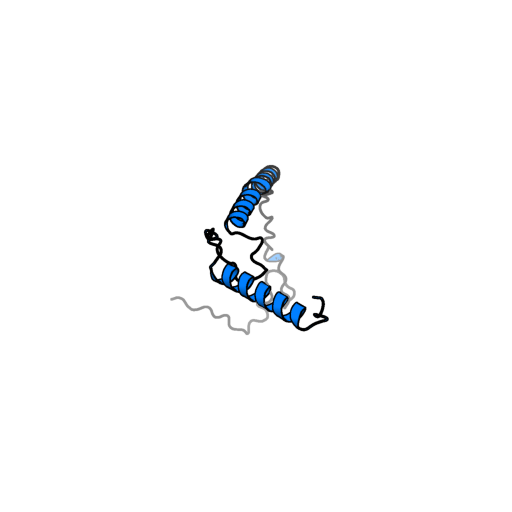Protein AF-A0A9D4BZ25-F1 (afdb_monomer_lite)

Radius of gyration: 42.9 Å; chains: 1; bounding box: 55×51×118 Å

Secondary structure (DSSP, 8-state):
-PPPSSHHHHHHHHHHHHHHHHHHHT------------SSTT-SS--HHHHHHHHHHHHHHHHHHHHHHHHHS---------------GGG-B-TTT--BSS-GGG-GGG--S----PPP-

Foldseek 3Di:
DDDDPDPVSVVVVVVVVVVVVVVVVVPPPPPPPPDPDDDDPVPPPDDVVNVVVVVVCCCVPVVVVVVVVVVVPDPPPPPPVPPPVPVPQQNEAAPVPRHGNDYVVPDPVPPPDDDDDDDDD

pLDDT: mean 74.63, std 14.82, range [45.66, 93.56]

Organism: Dreissena polymorpha (NCBI:txid45954)

InterPro domains:
  IPR001878 Zinc finger, CCHC-type [PF00098] (93-108)
  IPR001878 Zinc finger, CCHC-type [PS50158] (94-109)
  IPR001878 Zinc finger, CCHC-type [SM00343] (93-109)
  IPR036875 Zinc finger, CCHC-type superfamily [SSF57756] (84-111)

Sequence (121 aa):
MKDPQNIDEARTILETYNSLKEEVKGGVKIRAVETPKPKNALEEFVTEGRLQAFGRDIKTGLGKKIDQLASQLKPAASQQPRKEFARTPQDIVCYKCGFNGHISRDCRRNNGGNFGSKKLN

Structure (mmCIF, N/CA/C/O backbone):
data_AF-A0A9D4BZ25-F1
#
_entry.id   AF-A0A9D4BZ25-F1
#
loop_
_atom_site.group_PDB
_atom_site.id
_atom_site.type_symbol
_atom_site.label_atom_id
_atom_site.label_alt_id
_atom_site.label_comp_id
_atom_site.label_asym_id
_atom_site.label_entity_id
_atom_site.label_seq_id
_atom_site.pdbx_PDB_ins_code
_atom_site.Cartn_x
_atom_site.Cartn_y
_atom_site.Cartn_z
_atom_site.occupancy
_atom_site.B_iso_or_equiv
_atom_site.auth_seq_id
_atom_site.auth_comp_id
_atom_site.auth_asym_id
_atom_site.auth_atom_id
_atom_site.pdbx_PDB_model_num
ATOM 1 N N . MET A 1 1 ? -4.523 -13.238 46.317 1.00 63.12 1 MET A N 1
ATOM 2 C CA . MET A 1 1 ? -5.611 -13.114 47.309 1.00 63.12 1 MET A CA 1
ATOM 3 C C . MET A 1 1 ? -5.133 -13.785 48.581 1.00 63.12 1 MET A C 1
ATOM 5 O O . MET A 1 1 ? -4.502 -14.823 48.465 1.00 63.12 1 MET A O 1
ATOM 9 N N . LYS A 1 2 ? -5.303 -13.149 49.743 1.00 80.50 2 LYS A N 1
ATOM 10 C CA . LYS A 1 2 ? -4.981 -13.765 51.039 1.00 80.50 2 LYS A CA 1
ATOM 11 C C . LYS A 1 2 ? -6.149 -14.655 51.446 1.00 80.50 2 LYS A C 1
ATOM 13 O O . LYS A 1 2 ? -7.290 -14.218 51.316 1.00 80.50 2 LYS A O 1
ATOM 18 N N . ASP A 1 3 ? -5.857 -15.870 51.889 1.00 83.94 3 ASP A N 1
ATOM 19 C CA . ASP A 1 3 ? -6.872 -16.783 52.404 1.00 83.94 3 ASP A CA 1
ATOM 20 C C . ASP A 1 3 ? -7.374 -16.290 53.772 1.00 83.94 3 ASP A C 1
ATOM 22 O O . ASP A 1 3 ? -6.545 -15.932 54.622 1.00 83.94 3 ASP A O 1
ATOM 26 N N . PRO A 1 4 ? -8.701 -16.238 53.995 1.00 83.75 4 PRO A N 1
ATOM 27 C CA . PRO A 1 4 ? -9.260 -15.774 55.259 1.00 83.75 4 PRO A CA 1
ATOM 28 C C . PRO A 1 4 ? -8.789 -16.672 56.399 1.00 83.75 4 PRO A C 1
ATOM 30 O O . PRO A 1 4 ? -8.796 -17.897 56.282 1.00 83.75 4 PRO A O 1
ATOM 33 N N . GLN A 1 5 ? -8.384 -16.060 57.508 1.00 88.94 5 GLN A N 1
ATOM 34 C CA . GLN A 1 5 ? -7.874 -16.797 58.666 1.00 88.94 5 GLN A CA 1
ATOM 35 C C . GLN A 1 5 ? -9.003 -17.227 59.611 1.00 88.94 5 GLN A C 1
ATOM 37 O O . GLN A 1 5 ? -8.803 -18.114 60.435 1.00 88.94 5 GLN A O 1
ATOM 42 N N . ASN A 1 6 ? -10.192 -16.623 59.483 1.00 93.06 6 ASN A N 1
ATOM 43 C CA . ASN A 1 6 ? -11.346 -16.863 60.351 1.00 93.06 6 ASN A CA 1
ATOM 44 C C . ASN A 1 6 ? -12.678 -16.876 59.574 1.00 93.06 6 ASN A C 1
ATOM 46 O O . ASN A 1 6 ? -12.799 -16.287 58.498 1.00 93.06 6 ASN A O 1
ATOM 50 N N . ILE A 1 7 ? -13.710 -17.509 60.148 1.00 90.06 7 ILE A N 1
ATOM 51 C CA . ILE A 1 7 ? -15.043 -17.648 59.523 1.00 90.06 7 ILE A CA 1
ATOM 52 C C . ILE A 1 7 ? -15.733 -16.289 59.329 1.00 90.06 7 ILE A C 1
ATOM 54 O O . ILE A 1 7 ? -16.353 -16.062 58.291 1.00 90.06 7 ILE A O 1
ATOM 58 N N . ASP A 1 8 ? -15.611 -15.373 60.290 1.00 91.81 8 ASP A N 1
ATOM 59 C CA . ASP A 1 8 ? -16.231 -14.043 60.192 1.00 91.81 8 ASP A CA 1
ATOM 60 C C . ASP A 1 8 ? -15.575 -13.175 59.112 1.00 91.81 8 ASP A C 1
ATOM 62 O O . ASP A 1 8 ? -16.251 -12.439 58.391 1.00 91.81 8 ASP A O 1
ATOM 66 N N . GLU A 1 9 ? -14.264 -13.326 58.923 1.00 90.88 9 GLU A N 1
ATOM 67 C CA . GLU A 1 9 ? -13.538 -12.692 57.824 1.00 90.88 9 GLU A CA 1
ATOM 68 C C . GLU A 1 9 ? -14.020 -13.242 56.473 1.00 90.88 9 GLU A C 1
ATOM 70 O O . GLU A 1 9 ? -14.333 -12.474 55.565 1.00 90.88 9 GLU A O 1
ATOM 75 N N . ALA A 1 10 ? -14.193 -14.564 56.362 1.00 89.88 10 ALA A N 1
ATOM 76 C CA . ALA A 1 10 ? -14.738 -15.196 55.162 1.00 89.88 10 ALA A CA 1
ATOM 77 C C . ALA A 1 10 ? -16.172 -14.728 54.846 1.00 89.88 10 ALA A C 1
ATOM 79 O O . ALA A 1 10 ? -16.496 -14.494 53.681 1.00 89.88 10 ALA A O 1
ATOM 80 N N . ARG A 1 11 ? -17.022 -14.538 55.867 1.00 93.25 11 ARG A N 1
ATOM 81 C CA . ARG A 1 11 ? -18.376 -13.976 55.700 1.00 93.25 11 ARG A CA 1
ATOM 82 C C . ARG A 1 11 ? -18.334 -12.546 55.183 1.00 93.25 11 ARG A C 1
ATOM 84 O O . ARG A 1 11 ? -19.021 -12.233 54.218 1.00 93.25 11 ARG A O 1
ATOM 91 N N . THR A 1 12 ? -17.474 -11.720 55.768 1.00 92.94 12 THR A N 1
ATOM 92 C CA . THR A 1 12 ? -17.309 -10.314 55.377 1.00 92.94 12 THR A CA 1
ATOM 93 C C . THR A 1 12 ? -16.801 -10.197 53.935 1.00 92.94 12 THR A C 1
ATOM 95 O O . THR A 1 12 ? -17.290 -9.383 53.149 1.00 92.94 12 THR A O 1
ATOM 98 N N . ILE A 1 13 ? -15.854 -11.055 53.543 1.00 90.19 13 ILE A N 1
ATOM 99 C CA . ILE A 1 13 ? -15.342 -11.136 52.167 1.00 90.19 13 ILE A CA 1
ATOM 100 C C . ILE A 1 13 ? -16.438 -11.595 51.194 1.00 90.19 13 ILE A C 1
ATOM 102 O O . ILE A 1 13 ? -16.549 -11.067 50.089 1.00 90.19 13 ILE A O 1
ATOM 106 N N . LEU A 1 14 ? -17.275 -12.556 51.588 1.00 90.88 14 LEU A N 1
ATOM 107 C CA . LEU A 1 14 ? -18.374 -13.032 50.747 1.00 90.88 14 LEU A CA 1
ATOM 108 C C . LEU A 1 14 ? -19.457 -11.960 50.559 1.00 90.88 14 LEU A C 1
ATOM 110 O O . LEU A 1 14 ? -19.995 -11.801 49.464 1.00 90.88 14 LEU A O 1
ATOM 114 N N . GLU A 1 15 ? -19.768 -11.218 51.615 1.00 93.56 15 GLU A N 1
ATOM 115 C CA . GLU A 1 15 ? -20.763 -10.149 51.602 1.00 93.56 15 GLU A CA 1
ATOM 116 C C . GLU A 1 15 ? -20.301 -8.964 50.745 1.00 93.56 15 GLU A C 1
ATOM 118 O O . GLU A 1 15 ? -21.030 -8.514 49.860 1.00 93.56 15 GLU A O 1
ATOM 123 N N . THR A 1 16 ? -19.044 -8.542 50.905 1.00 92.12 16 THR A N 1
ATOM 124 C CA . THR A 1 16 ? -18.425 -7.527 50.036 1.00 92.12 16 THR A CA 1
ATOM 125 C C . THR A 1 16 ? -18.360 -7.983 48.579 1.00 92.12 16 THR A C 1
ATOM 127 O O . THR A 1 16 ? -18.694 -7.207 47.684 1.00 92.12 16 THR A O 1
ATOM 130 N N . TYR A 1 17 ? -18.014 -9.247 48.319 1.00 90.88 17 TYR A N 1
ATOM 131 C CA . TYR A 1 17 ? -18.036 -9.811 46.969 1.00 90.88 17 TYR A CA 1
ATOM 132 C C . TYR A 1 17 ? -19.436 -9.770 46.342 1.00 90.88 17 TYR A C 1
ATOM 134 O O . TYR A 1 17 ? -19.576 -9.378 45.184 1.00 90.88 17 TYR A O 1
ATOM 142 N N . ASN A 1 18 ? -20.476 -10.153 47.085 1.00 91.81 18 ASN A N 1
ATOM 143 C CA . ASN A 1 18 ? -21.846 -10.146 46.576 1.00 91.81 18 ASN A CA 1
ATOM 144 C C . ASN A 1 18 ? -22.354 -8.722 46.312 1.00 91.81 18 ASN A C 1
ATOM 146 O O . ASN A 1 18 ? -22.949 -8.503 45.261 1.00 91.81 18 ASN A O 1
ATOM 150 N N . SER A 1 19 ? -22.057 -7.748 47.179 1.00 89.50 19 SER A N 1
ATOM 151 C CA . SER A 1 19 ? 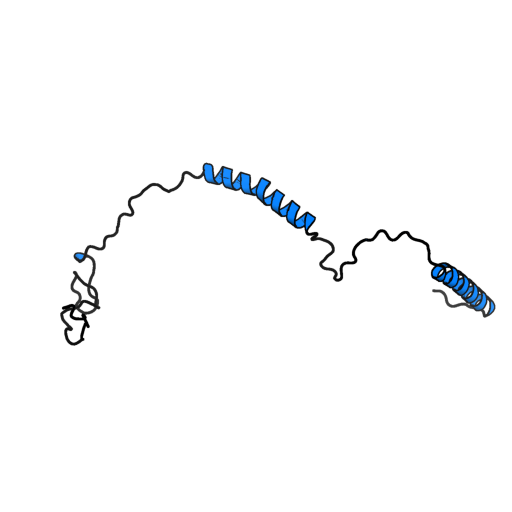-22.378 -6.335 46.916 1.00 89.50 19 SER A CA 1
ATOM 152 C C . SER A 1 19 ? -21.703 -5.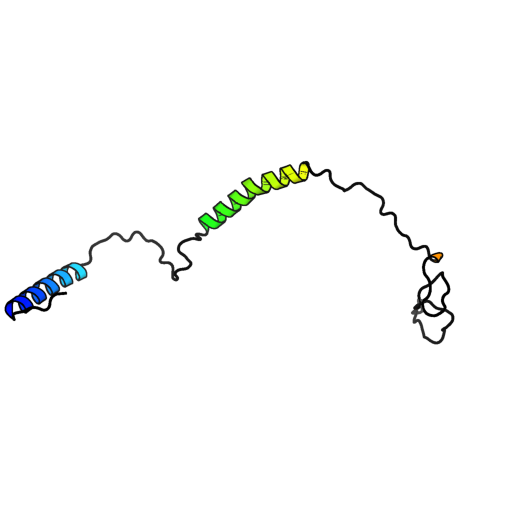821 45.646 1.00 89.50 19 SER A C 1
ATOM 154 O O . SER A 1 19 ? -22.379 -5.312 44.755 1.00 89.50 19 SER A O 1
ATOM 156 N N . LEU A 1 20 ? -20.394 -6.047 45.495 1.00 86.75 20 LEU A N 1
ATOM 157 C CA . LEU A 1 20 ? -19.655 -5.654 44.288 1.00 86.75 20 LEU A CA 1
ATOM 158 C C . LEU A 1 20 ? -20.187 -6.361 43.032 1.00 86.75 20 LEU A C 1
ATOM 160 O O . LEU A 1 20 ? -20.229 -5.788 41.945 1.00 86.75 20 LEU A O 1
ATOM 164 N N . LYS A 1 21 ? -20.623 -7.615 43.163 1.00 86.56 21 LYS A N 1
ATOM 165 C CA . LYS A 1 21 ? -21.226 -8.378 42.069 1.00 86.56 21 LYS A CA 1
ATOM 166 C C . LYS A 1 21 ? -22.574 -7.803 41.642 1.00 86.56 21 LYS A C 1
ATOM 168 O O . LYS A 1 21 ? -22.847 -7.771 40.442 1.00 86.56 21 LYS A O 1
ATOM 173 N N . GLU A 1 22 ? -23.405 -7.364 42.582 1.00 84.69 22 GLU A N 1
ATOM 174 C CA . GLU A 1 22 ? -24.678 -6.714 42.266 1.00 84.69 22 GLU A CA 1
ATOM 175 C C . GLU A 1 22 ? -24.466 -5.308 41.678 1.00 84.69 22 GLU A C 1
ATOM 177 O O . GLU A 1 22 ? -25.152 -4.950 40.722 1.00 84.69 22 GLU A O 1
ATOM 182 N N . GLU A 1 23 ? -23.449 -4.560 42.120 1.00 77.62 23 GLU A N 1
ATOM 183 C CA . GLU A 1 23 ? -23.040 -3.293 41.488 1.00 77.62 23 GLU A CA 1
ATOM 184 C C . GLU A 1 23 ? -22.590 -3.486 40.030 1.00 77.62 23 GLU A C 1
ATOM 186 O O . GLU A 1 23 ? -23.000 -2.740 39.138 1.00 77.62 23 GLU A O 1
ATOM 191 N N . VAL A 1 24 ? -21.797 -4.527 39.751 1.00 75.00 24 VAL A N 1
ATOM 192 C CA . VAL A 1 24 ? -21.356 -4.856 38.385 1.00 75.00 24 VAL A CA 1
ATOM 193 C C . VAL A 1 24 ? -22.516 -5.373 37.525 1.00 75.00 24 VAL A C 1
ATOM 195 O O . VAL A 1 24 ? -22.633 -4.984 36.361 1.00 75.00 24 VAL A O 1
ATOM 198 N N . LYS A 1 25 ? -23.405 -6.213 38.077 1.00 76.00 25 LYS A N 1
ATOM 199 C CA . LYS A 1 25 ? -24.623 -6.682 37.387 1.00 76.00 25 LYS A CA 1
ATOM 200 C C . LYS A 1 25 ? -25.604 -5.557 37.083 1.00 76.00 25 LYS A C 1
ATOM 202 O O . LYS A 1 25 ? -26.263 -5.613 36.048 1.00 76.00 25 LYS A O 1
ATOM 207 N N . GLY A 1 26 ? -25.686 -4.552 37.956 1.00 66.38 26 GLY A N 1
ATOM 208 C CA . GLY A 1 26 ? -26.476 -3.338 37.749 1.00 66.38 26 GLY A CA 1
ATOM 209 C C . GLY A 1 26 ? -26.059 -2.555 36.504 1.00 66.38 26 GLY A C 1
ATOM 210 O O . GLY A 1 26 ? -26.802 -1.680 36.061 1.00 66.38 26 GLY A O 1
ATOM 211 N N . GLY A 1 27 ? -24.916 -2.917 35.910 1.00 59.16 27 GLY A N 1
ATOM 212 C CA . GLY A 1 27 ? -24.425 -2.388 34.658 1.00 59.16 27 GLY A CA 1
ATOM 213 C C . GLY A 1 27 ? -23.984 -0.950 34.850 1.00 59.16 27 GLY A C 1
ATOM 214 O O . GLY A 1 27 ? -24.798 -0.029 34.903 1.00 59.16 27 GLY A O 1
ATOM 215 N N . VAL A 1 28 ? -22.674 -0.718 34.883 1.00 58.59 28 VAL A N 1
ATOM 216 C CA . VAL A 1 28 ? -22.169 0.632 34.636 1.00 58.59 28 VAL A CA 1
ATOM 217 C C . VAL A 1 28 ? -22.749 1.050 33.285 1.00 58.59 28 VAL A C 1
ATOM 219 O O . VAL A 1 28 ? -22.476 0.407 32.272 1.00 58.59 28 VAL A O 1
ATOM 222 N N . LYS A 1 29 ? -23.594 2.090 33.257 1.00 56.34 29 LYS A N 1
ATOM 223 C CA . LYS A 1 29 ? -24.111 2.686 32.015 1.00 56.34 29 LYS A CA 1
ATOM 224 C C . LYS A 1 29 ? -22.978 3.442 31.326 1.00 56.34 29 LYS A C 1
ATOM 226 O O . LYS A 1 29 ? -23.001 4.664 31.201 1.00 56.34 29 LYS A O 1
ATOM 231 N N . ILE A 1 30 ? -21.955 2.711 30.903 1.00 58.28 30 ILE A N 1
ATOM 232 C CA . ILE A 1 30 ? -20.959 3.205 29.970 1.00 58.28 30 ILE A CA 1
ATOM 233 C C . ILE A 1 30 ? -21.719 3.372 28.661 1.00 58.28 30 ILE A C 1
ATOM 235 O O . ILE A 1 30 ? -22.234 2.397 28.112 1.00 58.28 30 ILE A O 1
ATOM 239 N N . ARG A 1 31 ? -21.858 4.613 28.181 1.00 59.12 31 ARG A N 1
ATOM 240 C CA . ARG A 1 31 ? -22.301 4.831 26.804 1.00 59.12 31 ARG A CA 1
ATOM 241 C C . ARG A 1 31 ? -21.320 4.066 25.930 1.00 59.12 31 ARG A C 1
ATOM 243 O O . ARG A 1 31 ? -20.130 4.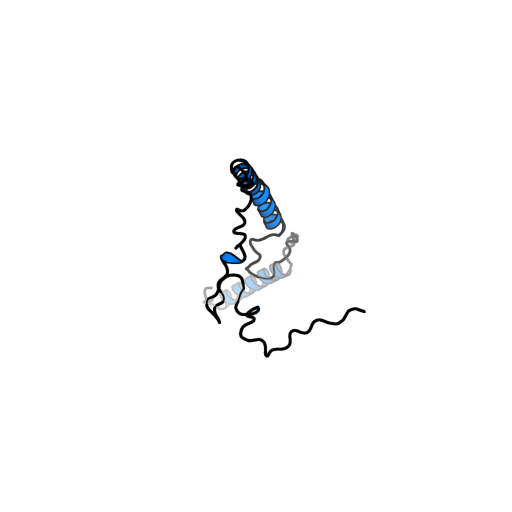375 25.949 1.00 59.12 31 ARG A O 1
ATOM 250 N N . ALA A 1 32 ? -21.813 3.052 25.229 1.00 48.41 32 ALA A N 1
ATOM 251 C CA . ALA A 1 32 ? -21.034 2.370 24.222 1.00 48.41 32 ALA A CA 1
ATOM 252 C C . ALA A 1 32 ? -20.634 3.429 23.191 1.00 48.41 32 ALA A C 1
ATOM 254 O O . ALA A 1 32 ? -21.459 3.890 22.406 1.00 48.41 32 ALA A O 1
ATOM 255 N N . VAL A 1 33 ? -19.378 3.867 23.230 1.00 54.97 33 VAL A N 1
ATOM 256 C CA . VAL A 1 33 ? -18.757 4.344 22.003 1.00 54.97 33 VAL A CA 1
ATOM 257 C C . VAL A 1 33 ? -18.687 3.089 21.152 1.00 54.97 33 VAL A C 1
ATOM 259 O O . VAL A 1 33 ? -17.972 2.153 21.506 1.00 54.97 33 VAL A O 1
ATOM 262 N N . GLU A 1 34 ? -19.516 3.019 20.116 1.00 57.19 34 GLU A N 1
ATOM 263 C CA . GLU A 1 34 ? -19.491 1.930 19.148 1.00 57.19 34 GLU A CA 1
ATOM 264 C C . GLU A 1 34 ? -18.145 1.967 18.425 1.00 57.19 34 GLU A C 1
ATOM 266 O O . GLU A 1 34 ? -17.985 2.579 17.372 1.00 57.19 34 GLU A O 1
ATOM 271 N N . THR A 1 35 ? -17.135 1.342 19.018 1.00 55.94 35 THR A N 1
ATOM 272 C CA . THR A 1 35 ? -15.948 0.951 18.281 1.00 55.94 35 THR A CA 1
ATOM 273 C C . THR A 1 35 ? -16.222 -0.431 17.689 1.00 55.94 35 THR A C 1
ATOM 275 O O . THR A 1 35 ? -16.603 -1.358 18.414 1.00 55.94 35 THR A O 1
ATOM 278 N N . PRO A 1 36 ? -16.093 -0.604 16.362 1.00 58.22 36 PRO A N 1
ATOM 279 C CA . PRO A 1 36 ? -16.237 -1.917 15.754 1.00 58.22 36 PRO A CA 1
ATOM 280 C C . PRO A 1 36 ? -15.141 -2.839 16.302 1.00 58.22 36 PRO A C 1
ATOM 282 O O . PRO A 1 36 ? -13.960 -2.503 16.267 1.00 58.22 36 PRO A O 1
ATOM 285 N N . LYS A 1 37 ? -15.543 -3.995 16.838 1.00 50.56 37 LYS A N 1
ATOM 286 C CA . LYS A 1 37 ? -14.654 -5.004 17.431 1.00 50.56 37 LYS A CA 1
ATOM 287 C C . LYS A 1 37 ? -13.894 -5.760 16.326 1.00 50.56 37 LYS A C 1
ATOM 289 O O . LYS A 1 37 ? -14.549 -6.505 15.590 1.00 50.56 37 LYS A O 1
ATOM 294 N N . PRO A 1 38 ? -12.556 -5.641 16.214 1.00 55.50 38 PRO A N 1
ATOM 295 C CA . PRO A 1 38 ? -11.786 -6.462 15.289 1.00 55.50 38 PRO A CA 1
ATOM 296 C C . PRO A 1 38 ? -11.657 -7.886 15.831 1.00 55.50 38 PRO A C 1
ATOM 298 O O . PRO A 1 38 ? -11.542 -8.113 17.039 1.00 55.50 38 PRO A O 1
ATOM 301 N N . LYS A 1 39 ? -11.730 -8.868 14.933 1.00 57.94 39 LYS A N 1
ATOM 302 C CA . LYS A 1 39 ? -11.854 -10.286 15.307 1.00 57.94 39 LYS A CA 1
ATOM 303 C C . LYS A 1 39 ? -10.509 -10.990 15.504 1.00 57.94 39 LYS A C 1
ATOM 305 O O . LYS A 1 39 ? -10.536 -12.106 16.002 1.00 57.94 39 LYS A O 1
ATOM 310 N N . ASN A 1 40 ? -9.367 -10.373 15.173 1.00 55.97 40 ASN A N 1
ATOM 311 C CA . ASN A 1 40 ? -8.033 -10.981 15.307 1.00 55.97 40 ASN A CA 1
ATOM 312 C C . ASN A 1 40 ? -6.915 -9.941 15.547 1.00 55.97 40 ASN A C 1
ATOM 314 O O . ASN A 1 40 ? -6.998 -8.809 15.080 1.00 55.97 40 ASN A O 1
ATOM 318 N N . ALA A 1 41 ? -5.823 -10.361 16.203 1.00 56.38 41 ALA A N 1
ATOM 319 C CA . ALA A 1 41 ? -4.684 -9.527 16.631 1.00 56.38 41 ALA A CA 1
ATOM 320 C C . ALA A 1 41 ? -3.807 -8.927 15.501 1.00 56.38 41 ALA A C 1
ATOM 322 O O . ALA A 1 41 ? -2.833 -8.236 15.783 1.00 56.38 41 ALA A O 1
ATOM 323 N N . LEU A 1 42 ? -4.136 -9.162 14.226 1.00 55.69 42 LEU A N 1
ATOM 324 C CA . LEU A 1 42 ? -3.480 -8.519 13.076 1.00 55.69 42 LEU A CA 1
ATOM 325 C C . LEU A 1 42 ? -4.170 -7.211 12.637 1.00 55.69 42 LEU A C 1
ATOM 327 O O . LEU A 1 42 ? -3.641 -6.492 11.794 1.00 55.69 42 LEU A O 1
ATOM 331 N N . GLU A 1 43 ? -5.340 -6.896 13.197 1.00 53.78 43 GLU A N 1
ATOM 332 C CA . GLU A 1 43 ? -6.173 -5.757 12.785 1.00 53.78 43 GLU A CA 1
ATOM 333 C C . GLU A 1 43 ? -5.963 -4.485 13.620 1.00 53.78 43 GLU A C 1
ATOM 335 O O . GLU A 1 43 ? -6.738 -3.539 13.500 1.00 53.78 43 GLU A O 1
ATOM 340 N N . GLU A 1 44 ? -4.920 -4.409 14.452 1.00 55.66 44 GLU A N 1
ATOM 341 C CA . GLU A 1 44 ? -4.684 -3.199 15.253 1.00 55.66 44 GLU A CA 1
ATOM 342 C C . GLU A 1 44 ? -3.948 -2.089 14.477 1.00 55.66 44 GLU A C 1
ATOM 344 O O . GLU A 1 44 ? -4.073 -0.919 14.825 1.00 55.66 44 GLU A O 1
ATOM 349 N N . PHE A 1 45 ? -3.254 -2.384 13.366 1.00 59.75 45 PHE A N 1
ATOM 350 C CA . PHE A 1 45 ? -2.508 -1.350 12.624 1.00 59.75 45 PHE A CA 1
ATOM 351 C C . PHE A 1 45 ? -2.463 -1.515 11.099 1.00 59.75 45 PHE A C 1
ATOM 353 O O . PHE A 1 45 ? -1.418 -1.317 10.493 1.00 59.75 45 PHE A O 1
ATOM 360 N N . VAL A 1 46 ? -3.597 -1.759 10.441 1.00 64.94 46 VAL A N 1
ATOM 361 C CA . VAL A 1 46 ? -3.804 -1.355 9.033 1.00 64.94 46 VAL A CA 1
ATOM 362 C C . VAL A 1 46 ? -5.283 -1.019 8.854 1.00 64.94 46 VAL A C 1
ATOM 364 O O . VAL A 1 46 ? -6.078 -1.850 8.434 1.00 64.94 46 VAL A O 1
ATOM 367 N N . THR A 1 47 ? -5.689 0.203 9.201 1.00 76.69 47 THR A N 1
ATOM 368 C CA . THR A 1 47 ? -7.027 0.669 8.818 1.00 76.69 47 THR A CA 1
ATOM 369 C C . THR A 1 47 ? -7.034 0.980 7.325 1.00 76.69 47 THR A C 1
ATOM 371 O O . THR A 1 47 ? -6.055 1.508 6.792 1.00 76.69 47 THR A O 1
ATOM 374 N N . GLU A 1 48 ? -8.138 0.693 6.638 1.00 77.88 48 GLU A N 1
ATOM 375 C CA . GLU A 1 48 ? -8.288 1.001 5.212 1.00 77.88 48 GLU A CA 1
ATOM 376 C C . GLU A 1 48 ? -7.990 2.481 4.925 1.00 77.88 48 GLU A C 1
ATOM 378 O O . GLU A 1 48 ? -7.253 2.807 3.998 1.00 77.88 48 GLU A O 1
ATOM 383 N N . GLY A 1 49 ? -8.454 3.381 5.798 1.00 81.06 49 GLY A N 1
ATOM 384 C CA . GLY A 1 49 ? -8.145 4.808 5.710 1.00 81.06 49 GLY A CA 1
ATOM 385 C C . GLY A 1 49 ? -6.644 5.112 5.786 1.00 81.06 49 GLY A C 1
ATOM 386 O O . GLY A 1 49 ? -6.152 5.955 5.036 1.00 81.06 49 GLY A O 1
ATOM 387 N N . ARG A 1 50 ? -5.890 4.399 6.633 1.00 77.94 50 ARG A N 1
ATOM 388 C CA . ARG A 1 50 ? -4.431 4.552 6.748 1.00 77.94 50 ARG A CA 1
ATOM 389 C C . ARG A 1 50 ? -3.704 3.951 5.548 1.00 77.94 50 ARG A C 1
ATOM 391 O O . ARG 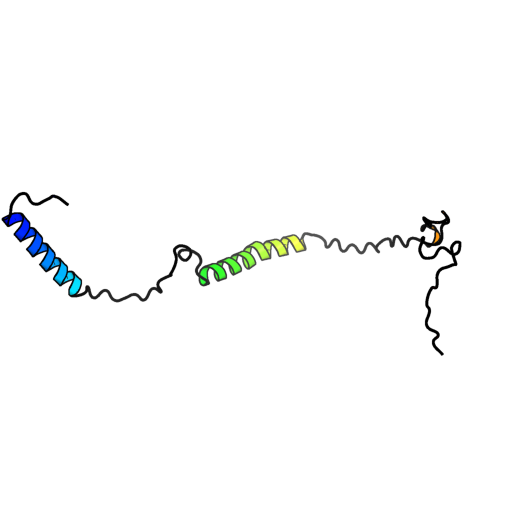A 1 50 ? -2.726 4.539 5.100 1.00 77.94 50 ARG A O 1
ATOM 398 N N . LEU A 1 51 ? -4.205 2.854 4.979 1.00 81.50 51 LEU A N 1
ATOM 399 C CA . LEU A 1 51 ? -3.666 2.267 3.749 1.00 81.50 51 LEU A CA 1
ATOM 400 C C . LEU A 1 51 ? -3.911 3.176 2.532 1.00 81.50 51 LEU A C 1
ATOM 402 O O . LEU A 1 51 ? -3.005 3.398 1.731 1.00 81.50 51 LEU A O 1
ATOM 406 N N . GLN A 1 52 ? -5.101 3.772 2.427 1.00 84.50 52 GLN A N 1
ATOM 407 C CA . GLN A 1 52 ? -5.432 4.741 1.381 1.00 84.50 52 GLN A CA 1
ATOM 408 C C . GLN A 1 52 ? -4.645 6.053 1.527 1.00 84.50 52 GLN A C 1
ATOM 410 O O . GLN A 1 52 ? -4.262 6.658 0.525 1.00 84.50 52 GLN A O 1
ATOM 415 N N . ALA A 1 53 ? -4.411 6.526 2.756 1.00 82.75 53 ALA A N 1
ATOM 416 C CA . ALA A 1 53 ? -3.556 7.686 3.015 1.00 82.75 53 ALA A CA 1
ATOM 417 C C . ALA A 1 53 ? -2.097 7.384 2.645 1.00 82.75 53 ALA A C 1
ATOM 419 O O . ALA A 1 53 ? -1.507 8.098 1.841 1.00 82.75 53 ALA A O 1
ATOM 420 N N . PHE A 1 54 ? -1.567 6.251 3.108 1.00 87.06 54 PHE A N 1
ATOM 421 C CA . PHE A 1 54 ? -0.213 5.808 2.788 1.00 87.06 54 PHE A CA 1
ATOM 422 C C . PHE A 1 54 ? 0.009 5.628 1.278 1.00 87.06 54 PHE A C 1
ATOM 424 O O . PHE A 1 54 ? 1.027 6.061 0.740 1.00 87.06 54 PHE A O 1
ATOM 431 N N . GLY A 1 55 ? -0.966 5.066 0.557 1.00 87.25 55 GLY A N 1
ATOM 432 C CA . GLY A 1 55 ? -0.915 4.964 -0.903 1.00 87.25 55 GLY A CA 1
ATOM 433 C C . GLY A 1 55 ? -0.870 6.330 -1.602 1.00 87.25 55 GLY A C 1
ATOM 434 O O . GLY A 1 55 ? -0.135 6.502 -2.578 1.00 87.25 55 GLY A O 1
ATOM 435 N N . ARG A 1 56 ? -1.604 7.329 -1.089 1.00 87.12 56 ARG A N 1
ATOM 436 C CA . ARG A 1 56 ? -1.542 8.716 -1.583 1.00 87.12 56 ARG A CA 1
ATOM 437 C C . ARG A 1 56 ? -0.188 9.359 -1.295 1.00 87.12 56 ARG A C 1
ATOM 439 O O . ARG A 1 56 ? 0.356 10.021 -2.179 1.00 87.12 56 ARG A O 1
ATOM 446 N N . ASP A 1 57 ? 0.383 9.122 -0.122 1.00 88.12 57 ASP A N 1
ATOM 447 C CA . ASP A 1 57 ? 1.679 9.677 0.279 1.00 88.12 57 ASP A CA 1
ATOM 448 C C . ASP A 1 57 ? 2.833 9.087 -0.540 1.00 88.12 57 ASP A C 1
ATOM 450 O O . ASP A 1 57 ? 3.690 9.823 -1.027 1.00 88.12 57 ASP A O 1
ATOM 454 N N . ILE A 1 58 ? 2.818 7.775 -0.807 1.00 89.94 58 ILE A N 1
ATOM 455 C CA . ILE A 1 58 ? 3.762 7.138 -1.739 1.00 89.94 58 ILE A CA 1
ATOM 456 C C . ILE A 1 58 ? 3.625 7.755 -3.133 1.00 89.94 58 ILE A C 1
ATOM 458 O O . ILE A 1 58 ? 4.621 8.155 -3.738 1.00 89.94 58 ILE A O 1
ATOM 462 N N . LYS A 1 59 ? 2.399 7.860 -3.655 1.00 87.69 59 LYS A N 1
ATOM 463 C CA . LYS A 1 59 ? 2.163 8.366 -5.014 1.00 87.69 59 LYS A CA 1
ATOM 464 C C . LYS A 1 59 ? 2.573 9.830 -5.166 1.00 87.69 59 LYS A C 1
ATOM 466 O O . LYS A 1 59 ? 3.124 10.211 -6.191 1.00 87.69 59 LYS A O 1
ATOM 471 N N . THR A 1 60 ? 2.324 10.654 -4.155 1.00 86.12 60 THR A N 1
ATOM 472 C CA . THR A 1 60 ? 2.656 12.084 -4.195 1.00 86.12 60 THR A CA 1
ATOM 473 C C . THR A 1 60 ? 4.115 12.368 -3.850 1.00 86.12 60 THR A C 1
ATOM 475 O O . THR A 1 60 ? 4.700 13.269 -4.443 1.00 86.12 60 THR A O 1
ATOM 478 N N . GLY A 1 61 ? 4.719 11.614 -2.931 1.00 89.38 61 GLY A N 1
ATOM 479 C CA . GLY A 1 61 ? 6.108 11.790 -2.515 1.00 89.38 61 GLY A CA 1
ATOM 480 C C . GLY A 1 61 ? 7.095 11.097 -3.451 1.00 89.38 61 GLY A C 1
ATOM 481 O O . GLY A 1 61 ? 7.939 11.749 -4.068 1.00 89.38 61 GLY A O 1
ATOM 482 N N . LEU A 1 62 ? 6.993 9.770 -3.567 1.00 86.94 62 LEU A N 1
ATOM 483 C CA . LEU A 1 62 ? 7.883 8.974 -4.417 1.00 86.94 62 LEU A CA 1
ATOM 484 C C . LEU A 1 62 ? 7.530 9.125 -5.896 1.00 86.94 62 LEU A C 1
ATOM 486 O O . LEU A 1 62 ? 8.445 9.262 -6.699 1.00 86.94 62 LEU A O 1
ATOM 490 N N . GLY A 1 63 ? 6.243 9.188 -6.256 1.00 88.31 63 GLY A N 1
ATOM 491 C CA . GLY A 1 63 ? 5.831 9.364 -7.657 1.00 88.31 63 GLY A CA 1
ATOM 492 C C . GLY A 1 63 ? 6.405 10.634 -8.288 1.00 88.31 63 GLY A C 1
ATOM 493 O O . GLY A 1 63 ? 7.059 10.550 -9.319 1.00 88.31 63 GLY A O 1
ATOM 494 N N . LYS A 1 64 ? 6.320 11.788 -7.608 1.00 86.88 64 LYS A N 1
ATOM 495 C CA . LYS A 1 64 ? 6.918 13.042 -8.107 1.00 86.88 64 LYS A CA 1
ATOM 496 C C . LYS A 1 64 ? 8.435 12.962 -8.270 1.00 86.88 64 LYS A C 1
ATOM 498 O O . LYS A 1 64 ? 8.972 13.509 -9.226 1.00 86.88 64 LYS A O 1
ATOM 503 N N . LYS A 1 65 ? 9.134 12.287 -7.350 1.00 89.06 65 LYS A N 1
ATOM 504 C CA . LYS A 1 65 ? 10.585 12.069 -7.464 1.00 89.06 65 LYS A CA 1
ATOM 505 C C . LYS A 1 65 ? 10.922 11.148 -8.632 1.00 89.06 65 LYS A C 1
ATOM 507 O O . LYS A 1 65 ? 11.900 11.403 -9.324 1.00 89.06 65 LYS A O 1
ATOM 512 N N . ILE A 1 66 ? 10.119 10.110 -8.859 1.00 90.19 66 ILE A N 1
ATOM 513 C CA . ILE A 1 66 ? 10.267 9.205 -10.001 1.00 90.19 66 ILE A CA 1
ATOM 514 C C . ILE A 1 66 ? 10.046 9.973 -11.306 1.00 90.19 66 ILE A C 1
ATOM 516 O O . ILE A 1 66 ? 10.892 9.878 -12.183 1.00 90.19 66 ILE A O 1
ATOM 520 N N . ASP A 1 67 ? 8.999 10.793 -11.412 1.00 86.69 67 ASP A N 1
ATOM 521 C CA . ASP A 1 67 ? 8.731 11.621 -12.598 1.00 86.69 67 ASP A CA 1
ATOM 522 C C . ASP A 1 67 ? 9.846 12.657 -12.836 1.00 86.69 67 ASP A C 1
ATOM 524 O O . ASP A 1 67 ? 10.313 12.865 -13.959 1.00 86.69 67 ASP A O 1
ATOM 528 N N . GLN A 1 68 ? 10.342 13.275 -11.761 1.00 89.19 68 GLN A N 1
ATOM 529 C CA . GLN A 1 68 ? 11.461 14.212 -11.815 1.00 89.19 68 GLN A CA 1
ATOM 530 C C . GLN A 1 68 ? 12.755 13.523 -12.275 1.00 89.19 68 GLN A C 1
ATOM 532 O O . GLN A 1 68 ? 13.461 14.055 -13.125 1.00 89.19 68 GLN A O 1
ATOM 537 N N . LEU A 1 69 ? 13.059 12.325 -11.777 1.00 87.44 69 LEU A N 1
ATOM 538 C CA . LEU A 1 69 ? 14.216 11.550 -12.234 1.00 87.44 69 LEU A CA 1
ATOM 539 C C . LEU A 1 69 ? 14.022 11.035 -13.665 1.00 87.44 69 LEU A C 1
ATOM 541 O O . LEU A 1 69 ? 14.956 11.076 -14.460 1.00 87.44 69 LEU A O 1
ATOM 545 N N . ALA A 1 70 ? 12.811 10.616 -14.027 1.00 86.88 70 ALA A N 1
ATOM 546 C CA . ALA A 1 70 ? 12.469 10.168 -15.373 1.00 86.88 70 ALA A CA 1
ATOM 547 C C . ALA A 1 70 ? 12.637 11.284 -16.411 1.00 86.88 70 ALA A C 1
ATOM 549 O O . ALA A 1 70 ? 13.071 11.010 -17.523 1.00 86.88 70 ALA A O 1
ATOM 550 N N . SER A 1 71 ? 12.360 12.539 -16.045 1.00 83.19 71 SER A N 1
ATOM 551 C CA . SER A 1 71 ? 12.624 13.695 -16.916 1.00 83.19 71 SER A CA 1
ATOM 552 C C . SER A 1 71 ? 14.110 14.067 -17.011 1.00 83.19 71 SER A C 1
ATOM 554 O O . SER A 1 71 ? 14.543 14.600 -18.031 1.00 83.19 71 SER A O 1
ATOM 556 N N . GLN A 1 72 ? 14.913 13.763 -15.984 1.00 85.12 72 GLN A N 1
ATOM 557 C CA . GLN A 1 72 ? 16.372 13.941 -16.009 1.00 85.12 72 GLN A CA 1
ATOM 558 C C . GLN A 1 72 ? 17.095 12.842 -16.795 1.00 85.12 72 GLN A C 1
ATOM 560 O O . GLN A 1 72 ? 18.170 13.074 -17.356 1.00 85.12 72 GLN A O 1
ATOM 565 N N . LEU A 1 73 ? 16.511 11.648 -16.867 1.00 82.88 73 LEU A N 1
ATOM 566 C CA . LEU A 1 73 ? 16.953 10.611 -17.782 1.00 82.88 73 LEU A CA 1
ATOM 567 C C . LEU A 1 73 ? 16.574 11.048 -19.200 1.00 82.88 73 LEU A C 1
ATOM 569 O O . LEU A 1 73 ? 15.413 10.980 -19.595 1.00 82.88 73 LEU A O 1
ATOM 573 N N . LYS A 1 74 ? 17.562 11.492 -19.993 1.00 73.75 74 LYS A N 1
ATOM 574 C CA . LYS A 1 74 ? 17.366 11.641 -21.444 1.00 73.75 74 LYS A CA 1
ATOM 575 C C . LYS A 1 74 ? 16.745 10.333 -21.937 1.00 73.75 74 LYS A C 1
ATOM 577 O O . LYS A 1 74 ? 17.315 9.282 -21.620 1.00 73.75 74 LYS A O 1
ATOM 582 N N . PRO A 1 75 ? 15.624 10.349 -22.681 1.00 64.81 75 PRO A N 1
ATOM 583 C CA . PRO A 1 75 ? 15.113 9.119 -23.242 1.00 64.81 75 PRO A CA 1
ATOM 584 C C . PRO A 1 75 ? 16.238 8.551 -24.098 1.00 64.81 75 PRO A C 1
ATOM 586 O O . PRO A 1 75 ? 16.591 9.105 -25.136 1.00 64.81 75 PRO A O 1
ATOM 589 N N . ALA A 1 76 ? 16.787 7.413 -23.681 1.00 55.78 76 ALA A N 1
ATOM 590 C CA . ALA A 1 76 ? 17.645 6.591 -24.520 1.00 55.78 76 ALA A CA 1
ATOM 591 C C . ALA A 1 76 ? 16.843 5.957 -25.678 1.00 55.78 76 ALA A C 1
ATOM 593 O O . ALA A 1 76 ? 17.260 4.969 -26.263 1.00 55.78 76 ALA A O 1
ATOM 594 N N . ALA A 1 77 ? 15.714 6.565 -26.059 1.00 55.00 77 ALA A N 1
ATOM 595 C CA . ALA A 1 77 ? 15.229 6.600 -27.423 1.00 55.00 77 ALA A CA 1
ATOM 596 C C . ALA A 1 77 ? 16.087 7.577 -28.250 1.00 55.00 77 ALA A C 1
ATOM 598 O O . ALA A 1 77 ? 15.584 8.400 -29.015 1.00 55.00 77 ALA A O 1
ATOM 599 N N . SER A 1 78 ? 17.413 7.449 -28.150 1.00 57.69 78 SER A N 1
ATOM 600 C CA . SER A 1 78 ? 18.198 7.542 -29.361 1.00 57.69 78 SER A CA 1
ATOM 601 C C . SER A 1 78 ? 17.632 6.454 -30.259 1.00 57.69 78 SER A C 1
ATOM 603 O O . SER A 1 78 ? 17.776 5.256 -30.024 1.00 57.69 78 SER A O 1
ATOM 605 N N . GLN A 1 79 ? 16.912 6.912 -31.269 1.00 63.62 79 GLN A N 1
ATOM 606 C CA . GLN A 1 79 ? 16.784 6.259 -32.553 1.00 63.62 79 GLN A CA 1
ATOM 607 C C . GLN A 1 79 ? 18.197 5.926 -33.045 1.00 63.62 79 GLN A C 1
ATOM 609 O O . GLN A 1 79 ? 18.739 6.554 -33.946 1.00 63.62 79 GLN A O 1
ATOM 614 N N . GLN A 1 80 ? 18.851 4.946 -32.436 1.00 61.44 80 GLN A N 1
ATOM 615 C CA . GLN A 1 80 ? 19.699 4.111 -33.236 1.00 61.44 80 GLN A CA 1
ATOM 616 C C . GLN A 1 80 ? 18.680 3.405 -34.125 1.00 61.44 80 GLN A C 1
ATOM 618 O O . GLN A 1 80 ? 17.825 2.696 -33.576 1.00 61.44 80 GLN A O 1
ATOM 623 N N . PRO A 1 81 ? 18.688 3.590 -35.463 1.00 54.50 81 PRO A N 1
ATOM 624 C CA . PRO A 1 81 ? 18.164 2.511 -36.281 1.00 54.50 81 PRO A CA 1
ATOM 625 C C . PRO A 1 81 ? 18.827 1.281 -35.680 1.00 54.50 81 PRO A C 1
ATOM 627 O O . PRO A 1 81 ? 20.056 1.289 -35.513 1.00 54.50 81 PRO A O 1
ATOM 630 N N . ARG A 1 82 ? 18.042 0.294 -35.207 1.00 57.81 82 ARG A N 1
ATOM 631 C CA . ARG A 1 82 ? 18.644 -1.002 -34.900 1.00 57.81 82 ARG A CA 1
ATOM 632 C C . ARG A 1 82 ? 19.506 -1.232 -36.122 1.00 57.81 82 ARG A C 1
ATOM 634 O O . ARG A 1 82 ? 18.973 -1.199 -37.231 1.00 57.81 82 ARG A O 1
ATOM 641 N N . LYS A 1 83 ? 20.827 -1.317 -35.944 1.00 58.41 83 LYS A N 1
ATOM 642 C CA . LYS A 1 83 ? 21.646 -1.953 -36.956 1.00 58.41 83 LYS A CA 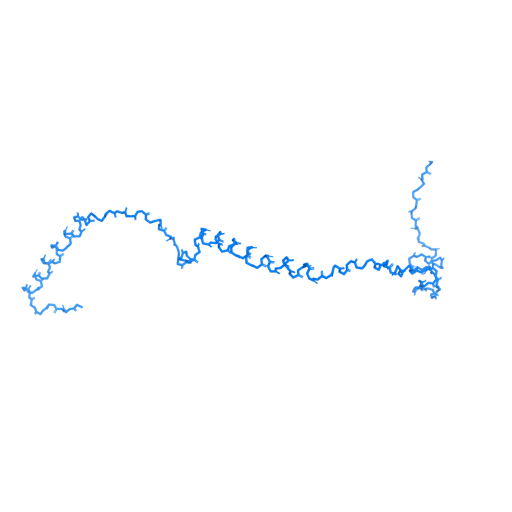1
ATOM 643 C C . LYS A 1 83 ? 21.016 -3.319 -36.990 1.00 58.41 83 LYS A C 1
ATOM 645 O O . LYS A 1 83 ? 21.202 -4.127 -36.082 1.00 58.41 83 LYS A O 1
ATOM 650 N N . GLU A 1 84 ? 20.080 -3.457 -37.913 1.00 57.06 84 GLU A N 1
ATOM 651 C CA . GLU A 1 84 ? 19.497 -4.695 -38.299 1.00 57.06 84 GLU A CA 1
ATOM 652 C C . GLU A 1 84 ? 20.770 -5.423 -38.670 1.00 57.06 84 GLU A C 1
ATOM 654 O O . GLU A 1 84 ? 21.400 -5.144 -39.689 1.00 57.06 84 GLU A O 1
ATOM 659 N N . PHE A 1 85 ? 21.235 -6.294 -37.778 1.00 57.34 85 PHE A N 1
ATOM 660 C CA . PHE A 1 85 ? 22.018 -7.427 -38.203 1.00 57.34 85 PHE A CA 1
ATOM 661 C C . PHE A 1 85 ? 21.027 -8.239 -39.036 1.00 57.34 85 PHE A C 1
ATOM 663 O O . PHE A 1 85 ? 20.557 -9.294 -38.614 1.00 57.34 85 PHE A O 1
ATOM 670 N N . ALA A 1 86 ? 20.611 -7.673 -40.173 1.00 59.25 86 ALA A N 1
ATOM 671 C CA . ALA A 1 86 ? 20.052 -8.361 -41.291 1.00 59.25 86 ALA A CA 1
ATOM 672 C C . ALA A 1 86 ? 21.175 -9.324 -41.604 1.00 59.25 86 ALA A C 1
ATOM 674 O O . ALA A 1 86 ? 22.167 -8.955 -42.225 1.00 59.25 86 ALA A O 1
ATOM 675 N N . ARG A 1 87 ? 21.088 -10.514 -41.001 1.00 61.72 87 ARG A N 1
ATOM 676 C CA . ARG A 1 87 ? 21.925 -11.637 -41.366 1.00 61.72 87 ARG A CA 1
ATOM 677 C C . ARG A 1 87 ? 21.626 -11.771 -42.834 1.00 61.72 87 ARG A C 1
ATOM 679 O O . ARG A 1 87 ? 20.520 -12.173 -43.206 1.00 61.72 87 ARG A O 1
ATOM 686 N N . THR A 1 88 ? 22.547 -11.296 -43.656 1.00 67.12 88 THR A N 1
ATOM 687 C CA . THR A 1 88 ? 22.384 -11.470 -45.081 1.00 67.12 88 THR A CA 1
ATOM 688 C C . THR A 1 88 ? 22.329 -12.984 -45.281 1.00 67.12 88 THR A C 1
ATOM 690 O O . THR A 1 88 ? 22.918 -13.726 -44.487 1.00 67.12 88 THR A O 1
ATOM 693 N N . PRO A 1 89 ? 21.606 -13.511 -46.277 1.00 66.19 89 PRO A N 1
ATOM 694 C CA . PRO A 1 89 ? 21.567 -14.956 -46.505 1.00 66.19 89 PRO A CA 1
ATOM 695 C C . PRO A 1 89 ? 22.977 -15.579 -46.536 1.00 66.19 89 PRO A C 1
ATOM 697 O O . PRO A 1 89 ? 23.166 -16.721 -46.131 1.00 66.19 89 PRO A O 1
ATOM 700 N N . GLN A 1 90 ? 23.980 -14.788 -46.930 1.00 70.44 90 GLN A N 1
ATOM 701 C CA . GLN A 1 90 ? 25.397 -15.139 -46.974 1.00 70.44 90 GLN A CA 1
ATOM 702 C C . GLN A 1 90 ? 26.045 -15.377 -45.596 1.00 70.44 90 GLN A C 1
ATOM 704 O O . GLN A 1 90 ? 27.025 -16.115 -45.538 1.00 70.44 90 GLN A O 1
ATOM 709 N N . ASP A 1 91 ? 25.491 -14.833 -44.508 1.00 77.06 91 ASP A N 1
ATOM 710 C CA . ASP A 1 91 ? 25.973 -15.018 -43.127 1.00 77.06 91 ASP A CA 1
ATOM 711 C C . ASP A 1 91 ? 25.384 -16.269 -42.452 1.00 77.06 91 ASP A C 1
ATOM 713 O O . ASP A 1 91 ? 25.764 -16.648 -41.343 1.00 77.06 91 ASP A O 1
ATOM 717 N N . ILE A 1 92 ? 24.413 -16.914 -43.100 1.00 85.25 92 ILE A N 1
ATOM 718 C CA . ILE A 1 92 ? 23.696 -18.064 -42.558 1.00 85.25 92 ILE A CA 1
ATOM 719 C C . ILE A 1 92 ? 24.310 -19.339 -43.133 1.00 85.25 92 ILE A C 1
ATOM 721 O O . ILE A 1 92 ? 24.106 -19.651 -44.305 1.00 85.25 92 ILE A O 1
ATOM 725 N N . VAL A 1 93 ? 25.044 -20.081 -42.298 1.00 89.38 93 VAL A N 1
ATOM 726 C CA . VAL A 1 93 ? 25.679 -21.359 -42.653 1.00 89.38 93 VAL A CA 1
ATOM 727 C C . VAL A 1 93 ? 24.788 -22.536 -42.264 1.00 89.38 93 VAL A C 1
ATOM 729 O O . VAL A 1 93 ? 24.338 -22.663 -41.124 1.00 89.38 93 VAL A O 1
ATOM 732 N N . CYS A 1 94 ? 24.559 -23.439 -43.209 1.00 89.38 94 CYS A N 1
ATOM 733 C CA . CYS A 1 94 ? 23.795 -24.654 -42.996 1.00 89.38 94 CYS A CA 1
ATOM 734 C C . CYS A 1 94 ? 24.598 -25.668 -42.173 1.00 89.38 94 CYS A C 1
ATOM 736 O O . CYS A 1 94 ? 25.615 -26.181 -42.636 1.00 89.38 94 CYS A O 1
ATOM 738 N N . TYR A 1 95 ? 24.098 -26.061 -41.000 1.00 89.81 95 TYR A N 1
ATOM 739 C CA . TYR A 1 95 ? 24.768 -27.056 -40.149 1.00 89.81 95 TYR A CA 1
ATOM 740 C C . TYR A 1 95 ? 24.795 -28.471 -40.744 1.00 89.81 95 TYR A C 1
ATOM 742 O O . TYR A 1 95 ? 25.510 -29.331 -40.243 1.00 89.81 95 TYR A O 1
ATOM 750 N N . LYS A 1 96 ? 24.005 -28.738 -41.792 1.00 89.62 96 LYS A N 1
ATOM 751 C CA . LYS A 1 96 ? 23.940 -30.059 -42.433 1.00 89.62 96 LYS A CA 1
ATOM 752 C C . LYS A 1 96 ? 24.968 -30.229 -43.554 1.00 89.62 96 LYS A C 1
ATOM 754 O O . LYS A 1 96 ? 25.498 -31.320 -43.715 1.00 89.62 96 LYS A O 1
ATOM 759 N N . CYS A 1 97 ? 25.226 -29.187 -44.346 1.00 90.88 97 CYS A N 1
ATOM 760 C CA . CYS A 1 97 ? 26.135 -29.270 -45.496 1.00 90.88 97 CYS A CA 1
ATOM 761 C C . CYS A 1 97 ? 27.340 -28.326 -45.424 1.00 90.88 97 CYS A C 1
ATOM 763 O O . CYS A 1 97 ? 28.229 -28.453 -46.262 1.00 90.88 97 CYS A O 1
ATOM 765 N N . GLY A 1 98 ? 27.367 -27.393 -44.469 1.00 89.25 98 GLY A N 1
ATOM 766 C CA . GLY A 1 98 ? 28.442 -26.417 -44.288 1.00 89.25 98 GLY A CA 1
ATOM 767 C C . GLY A 1 98 ? 28.420 -25.236 -45.263 1.00 89.25 98 GLY A C 1
ATOM 768 O O . GLY A 1 98 ? 29.305 -24.393 -45.189 1.00 89.25 98 GLY A O 1
ATOM 769 N N . PHE A 1 99 ? 27.434 -25.146 -46.164 1.00 88.31 99 PHE A N 1
ATOM 770 C CA . PHE A 1 99 ? 27.329 -24.041 -47.126 1.00 88.31 99 PHE A CA 1
ATOM 771 C C . PHE A 1 99 ? 26.533 -22.873 -46.554 1.00 88.31 99 PHE A C 1
ATOM 773 O O . PHE A 1 99 ? 25.537 -23.076 -45.856 1.00 88.31 99 PHE A O 1
ATOM 780 N N . ASN A 1 100 ? 26.950 -21.655 -46.890 1.00 89.31 100 ASN A N 1
ATOM 781 C CA . ASN A 1 100 ? 26.207 -20.443 -46.587 1.00 89.31 100 ASN A CA 1
ATOM 782 C C . ASN A 1 100 ? 25.017 -20.233 -47.542 1.00 89.31 100 ASN A C 1
ATOM 784 O O . ASN A 1 100 ? 24.884 -20.917 -48.559 1.00 89.31 100 ASN A O 1
ATOM 788 N N . GLY A 1 101 ? 24.107 -19.323 -47.198 1.00 88.62 101 GLY A N 1
ATOM 789 C CA . GLY A 1 101 ? 22.910 -19.025 -47.992 1.00 88.62 101 GLY A CA 1
ATOM 790 C C . GLY A 1 101 ? 21.607 -19.596 -47.430 1.00 88.62 101 GLY A C 1
ATOM 791 O O . GLY A 1 101 ? 20.542 -19.207 -47.903 1.00 88.62 101 GLY A O 1
ATOM 792 N N . HIS A 1 102 ? 21.657 -20.530 -46.470 1.00 89.50 102 HIS A N 1
ATOM 793 C CA . HIS A 1 102 ? 20.471 -21.224 -45.948 1.00 89.50 102 HIS A CA 1
ATOM 794 C C . HIS A 1 102 ? 20.727 -21.921 -44.599 1.00 89.50 102 HIS A C 1
ATOM 796 O O . HIS A 1 102 ? 21.863 -22.236 -44.254 1.00 89.50 102 HIS A O 1
ATOM 802 N N . ILE A 1 103 ? 19.664 -22.220 -43.844 1.00 89.75 103 ILE A N 1
ATOM 803 C CA . ILE A 1 103 ? 19.727 -23.050 -42.624 1.00 89.75 103 ILE A CA 1
ATOM 804 C C . ILE A 1 103 ? 19.488 -24.534 -42.937 1.00 89.75 103 ILE A C 1
ATOM 806 O O . ILE A 1 103 ? 18.971 -24.886 -43.993 1.00 89.75 103 ILE A O 1
ATOM 810 N N . SER A 1 104 ? 19.768 -25.428 -41.982 1.00 88.31 104 SER A N 1
ATOM 811 C CA . SER A 1 104 ? 19.581 -26.885 -42.132 1.00 88.31 104 SER A CA 1
ATOM 812 C C . SER A 1 104 ? 18.187 -27.323 -42.594 1.00 88.31 104 SER A C 1
ATOM 814 O O . SER A 1 104 ? 18.070 -28.384 -43.206 1.00 88.31 104 SER A O 1
ATOM 816 N N . ARG A 1 105 ? 17.146 -26.527 -42.307 1.00 83.50 105 ARG A N 1
ATOM 817 C CA . ARG A 1 105 ? 15.757 -26.792 -42.720 1.00 83.50 105 ARG A CA 1
ATOM 818 C C . ARG A 1 105 ? 15.540 -26.614 -44.225 1.00 83.50 105 ARG A C 1
ATOM 820 O O . ARG A 1 105 ? 14.745 -27.348 -44.792 1.00 83.50 105 ARG A O 1
ATOM 827 N N . ASP A 1 106 ? 16.302 -25.728 -44.861 1.00 82.75 106 ASP A N 1
ATOM 828 C CA . ASP A 1 106 ? 16.185 -25.387 -46.286 1.00 82.75 106 ASP A CA 1
ATOM 829 C C . ASP A 1 106 ? 17.273 -26.073 -47.139 1.00 82.75 106 ASP A C 1
ATOM 831 O O . ASP A 1 106 ? 17.545 -25.697 -48.282 1.00 82.75 106 ASP A O 1
ATOM 835 N N . CYS A 1 107 ? 17.950 -27.082 -46.580 1.00 88.00 107 CYS A N 1
ATOM 836 C CA . CYS A 1 107 ? 19.078 -27.744 -47.224 1.00 88.00 107 CYS A CA 1
ATOM 837 C C . CYS A 1 107 ? 18.638 -28.629 -48.399 1.00 88.00 107 CYS A C 1
ATOM 839 O O . CYS A 1 107 ? 18.166 -29.752 -48.219 1.00 88.00 107 CYS A O 1
ATOM 841 N N . ARG A 1 108 ? 18.885 -28.159 -49.627 1.00 83.25 108 ARG A N 1
ATOM 842 C CA . ARG A 1 108 ? 18.528 -28.878 -50.866 1.00 83.25 108 ARG A CA 1
ATOM 843 C C . ARG A 1 108 ? 19.294 -30.185 -51.097 1.00 83.25 108 ARG A C 1
ATOM 845 O O . ARG A 1 108 ? 18.843 -31.001 -51.891 1.00 83.25 108 ARG A O 1
ATOM 852 N N . ARG A 1 109 ? 20.419 -30.417 -50.403 1.00 76.44 109 ARG A N 1
ATOM 853 C CA . ARG A 1 109 ? 21.179 -31.683 -50.502 1.00 76.44 109 ARG A CA 1
ATOM 854 C C . ARG A 1 109 ? 20.444 -32.885 -49.917 1.00 76.44 109 ARG A C 1
ATOM 856 O O . ARG A 1 109 ? 20.846 -34.008 -50.180 1.00 76.44 109 ARG A O 1
ATOM 863 N N . ASN A 1 110 ? 19.389 -32.653 -49.140 1.00 63.22 110 ASN A N 1
ATOM 864 C CA . ASN A 1 110 ? 18.625 -33.711 -48.494 1.00 63.22 110 ASN A CA 1
ATOM 865 C C . ASN A 1 110 ? 17.164 -33.714 -48.962 1.00 63.22 110 ASN A C 1
ATOM 867 O O . ASN A 1 110 ? 16.259 -33.910 -48.151 1.00 63.22 110 ASN A O 1
ATOM 871 N N . ASN A 1 111 ? 16.925 -33.435 -50.251 1.00 58.25 111 ASN A N 1
ATOM 872 C CA . ASN A 1 111 ? 15.585 -33.457 -50.831 1.00 58.25 111 ASN A CA 1
ATOM 873 C C . ASN A 1 111 ? 15.056 -34.900 -50.927 1.00 58.25 111 ASN A C 1
ATOM 875 O O . ASN A 1 111 ? 15.130 -35.553 -51.961 1.00 58.25 111 ASN A O 1
ATOM 879 N N . GLY A 1 112 ? 14.552 -35.376 -49.792 1.00 58.31 112 GLY A N 1
ATOM 880 C CA . GLY A 1 112 ? 13.776 -36.599 -49.621 1.00 58.31 112 GLY A CA 1
ATOM 881 C C . GLY A 1 112 ? 12.693 -36.412 -48.556 1.00 58.31 112 GLY A C 1
ATOM 882 O O . GLY A 1 112 ? 12.400 -37.335 -47.806 1.00 58.31 112 GLY A O 1
ATOM 883 N N . GLY A 1 113 ? 12.140 -35.201 -48.424 1.00 56.81 113 GLY A N 1
ATOM 884 C CA . GLY A 1 113 ? 11.231 -34.864 -47.327 1.00 56.81 113 GLY A CA 1
ATOM 885 C C . GLY A 1 113 ? 10.261 -33.737 -47.660 1.00 56.81 113 GLY A C 1
ATOM 886 O O . GLY A 1 113 ? 10.434 -32.622 -47.192 1.00 56.81 113 GLY A O 1
ATOM 887 N N . ASN A 1 114 ? 9.270 -34.055 -48.494 1.00 58.03 114 ASN A N 1
ATOM 888 C CA . ASN A 1 114 ? 7.893 -33.546 -48.487 1.00 58.03 114 ASN A CA 1
ATOM 889 C C . ASN A 1 114 ? 7.639 -32.195 -47.772 1.00 58.03 114 ASN A C 1
ATOM 891 O O . ASN A 1 114 ? 7.156 -32.163 -46.639 1.00 58.03 114 ASN A O 1
ATOM 895 N N . PHE A 1 115 ? 7.882 -31.076 -48.459 1.00 53.62 115 PHE A N 1
ATOM 896 C CA . PHE A 1 115 ? 7.325 -29.780 -48.064 1.00 53.62 115 PHE A CA 1
ATOM 897 C C . PHE A 1 115 ? 5.972 -29.594 -48.748 1.00 53.62 115 PHE A C 1
ATOM 899 O O . PHE A 1 115 ? 5.886 -29.299 -49.939 1.00 53.62 115 PHE A O 1
ATOM 906 N N . GLY A 1 116 ? 4.911 -29.815 -47.972 1.00 59.19 116 GLY A N 1
ATOM 907 C CA . GLY A 1 116 ? 3.543 -29.541 -48.375 1.00 59.19 116 GLY A CA 1
ATOM 908 C C . GLY A 1 116 ? 3.330 -28.054 -48.651 1.00 59.19 116 GLY A C 1
ATOM 909 O O . GLY A 1 116 ? 3.325 -27.240 -47.730 1.00 59.19 116 GLY A O 1
ATOM 910 N N . SER A 1 117 ? 3.063 -27.736 -49.915 1.00 57.75 117 SER A N 1
ATOM 911 C CA . SER A 1 117 ? 2.478 -26.469 -50.347 1.00 57.75 117 SER A CA 1
ATOM 912 C C . SER A 1 117 ? 1.173 -26.797 -51.058 1.00 57.75 117 SER A C 1
ATOM 914 O O . SER A 1 117 ? 1.166 -27.387 -52.137 1.00 57.75 117 SER A O 1
ATOM 916 N N . LYS A 1 118 ? 0.060 -26.460 -50.405 1.00 51.97 118 LYS A N 1
ATOM 917 C CA . LYS A 1 118 ? -1.296 -26.532 -50.956 1.00 51.97 118 LYS A CA 1
ATOM 918 C C . LYS A 1 118 ? -1.320 -25.850 -52.327 1.00 51.97 118 LYS A C 1
ATOM 920 O O . LYS A 1 118 ? -0.932 -24.689 -52.436 1.00 51.97 118 LYS A O 1
ATOM 925 N N . LYS A 1 119 ? -1.787 -26.570 -53.350 1.00 45.66 119 LYS A N 1
ATOM 926 C CA . LYS A 1 119 ? -2.162 -25.972 -54.631 1.00 45.66 119 LYS A CA 1
ATOM 927 C C . LYS A 1 119 ? -3.322 -25.009 -54.374 1.00 45.66 119 LYS A C 1
ATOM 929 O O . LYS A 1 119 ? -4.377 -25.454 -53.927 1.00 45.66 119 LYS A O 1
ATOM 934 N N . LEU A 1 120 ? -3.113 -23.718 -54.610 1.00 52.03 120 LEU A N 1
ATOM 935 C CA . LEU A 1 120 ? -4.217 -22.809 -54.897 1.00 52.03 120 LEU A CA 1
ATOM 936 C C . LEU A 1 120 ? -4.416 -22.827 -56.413 1.00 52.03 120 LEU A C 1
ATOM 938 O O . LEU A 1 120 ? -3.438 -22.768 -57.161 1.00 52.03 120 LEU A O 1
ATOM 942 N N . ASN A 1 121 ? -5.672 -23.024 -56.793 1.00 50.41 121 ASN A N 1
ATOM 943 C CA . ASN A 1 121 ? -6.173 -23.078 -58.159 1.00 50.41 121 ASN A CA 1
ATOM 944 C C . ASN A 1 121 ? -6.251 -21.672 -58.761 1.00 50.41 121 ASN A C 1
ATOM 946 O O . ASN A 1 121 ? -6.538 -20.739 -57.976 1.00 50.41 121 ASN A O 1
#